Protein AF-A0A7K9BJ44-F1 (afdb_monomer_lite)

Structure (mmCIF, N/CA/C/O backbone):
data_AF-A0A7K9BJ44-F1
#
_entry.id   AF-A0A7K9BJ44-F1
#
loop_
_atom_site.group_PDB
_atom_site.id
_atom_site.type_symbol
_atom_site.label_atom_id
_atom_site.label_alt_id
_atom_site.label_comp_id
_atom_site.label_asym_id
_atom_site.label_entity_id
_atom_site.label_seq_id
_atom_site.pdbx_PDB_ins_code
_atom_site.Cartn_x
_atom_site.Cartn_y
_atom_site.Cartn_z
_atom_site.occupancy
_atom_site.B_iso_or_equiv
_atom_site.auth_seq_id
_atom_site.auth_comp_id
_atom_site.auth_asym_id
_atom_site.auth_atom_id
_atom_site.pdbx_PDB_model_num
ATOM 1 N N . GLN A 1 1 ? 5.356 0.253 22.272 1.00 60.03 1 GLN A N 1
ATOM 2 C CA . GLN A 1 1 ? 6.025 1.081 23.297 1.00 60.03 1 GLN A CA 1
ATOM 3 C C . GLN A 1 1 ? 7.241 0.383 23.908 1.00 60.03 1 GLN A C 1
ATOM 5 O O . GLN A 1 1 ? 8.339 0.784 23.565 1.00 60.03 1 GLN A O 1
ATOM 10 N N . LEU A 1 2 ? 7.116 -0.689 24.713 1.00 73.94 2 LEU A N 1
ATOM 11 C CA . LEU A 1 2 ? 8.305 -1.379 25.270 1.00 73.94 2 LEU A CA 1
ATOM 12 C C . LEU A 1 2 ? 9.232 -1.961 24.180 1.00 73.94 2 LEU A C 1
ATOM 14 O O . LEU A 1 2 ? 10.449 -1.844 24.272 1.00 73.94 2 LEU A O 1
ATOM 18 N N . TYR A 1 3 ? 8.648 -2.548 23.125 1.00 73.88 3 TYR A N 1
ATOM 19 C CA . TYR A 1 3 ? 9.410 -3.017 21.963 1.00 73.88 3 TYR A CA 1
ATOM 20 C C . TYR A 1 3 ? 10.141 -1.873 21.253 1.00 73.88 3 TYR A C 1
ATOM 22 O O . TYR A 1 3 ? 11.314 -2.015 20.946 1.00 73.88 3 TYR A O 1
ATOM 30 N N . ASP A 1 4 ? 9.485 -0.729 21.055 1.00 74.88 4 ASP A N 1
ATOM 31 C CA . ASP A 1 4 ? 10.075 0.419 20.352 1.00 74.88 4 ASP A CA 1
ATOM 32 C C . ASP A 1 4 ? 11.267 1.008 21.123 1.00 74.88 4 ASP A C 1
ATOM 34 O O . ASP A 1 4 ? 12.251 1.415 20.516 1.00 74.88 4 ASP A O 1
ATOM 38 N N . MET A 1 5 ? 11.215 0.982 22.459 1.00 81.94 5 MET A N 1
ATOM 39 C CA . MET A 1 5 ? 12.290 1.472 23.330 1.00 81.94 5 MET A CA 1
ATOM 40 C C . MET A 1 5 ? 13.488 0.510 23.433 1.00 81.94 5 MET A C 1
ATOM 42 O O . MET A 1 5 ? 14.604 0.963 23.663 1.00 81.94 5 MET A O 1
ATOM 46 N N . PHE A 1 6 ? 13.284 -0.804 23.258 1.00 80.25 6 PHE A N 1
ATOM 47 C CA . PHE A 1 6 ? 14.319 -1.835 23.467 1.00 80.25 6 PHE A CA 1
ATOM 48 C C . PHE A 1 6 ? 14.424 -2.841 22.308 1.00 80.25 6 PHE A C 1
ATOM 50 O O . PHE A 1 6 ? 14.782 -4.007 22.506 1.00 80.25 6 PHE A O 1
ATOM 57 N N . SER A 1 7 ? 14.116 -2.404 21.086 1.00 78.81 7 SER A N 1
ATOM 58 C CA . SER A 1 7 ? 14.009 -3.262 19.896 1.00 78.81 7 SER A CA 1
ATOM 59 C C . SER A 1 7 ? 15.296 -4.037 19.596 1.00 78.81 7 SER A C 1
ATOM 61 O O . SER A 1 7 ? 15.225 -5.188 19.174 1.00 78.81 7 SER A O 1
ATOM 63 N N . GLY A 1 8 ? 16.467 -3.462 19.894 1.00 80.12 8 GLY A N 1
ATOM 64 C CA . GLY A 1 8 ? 17.770 -4.112 19.717 1.00 80.12 8 GLY A CA 1
ATOM 65 C C . GLY A 1 8 ? 17.949 -5.398 20.532 1.00 80.12 8 GLY A C 1
ATOM 66 O O . GLY A 1 8 ? 18.577 -6.332 20.049 1.00 80.12 8 GLY A O 1
ATOM 67 N N . VAL A 1 9 ? 17.351 -5.482 21.726 1.00 82.38 9 VAL A N 1
ATOM 68 C CA . VAL A 1 9 ? 17.397 -6.684 22.580 1.00 82.38 9 VAL A CA 1
ATOM 69 C C 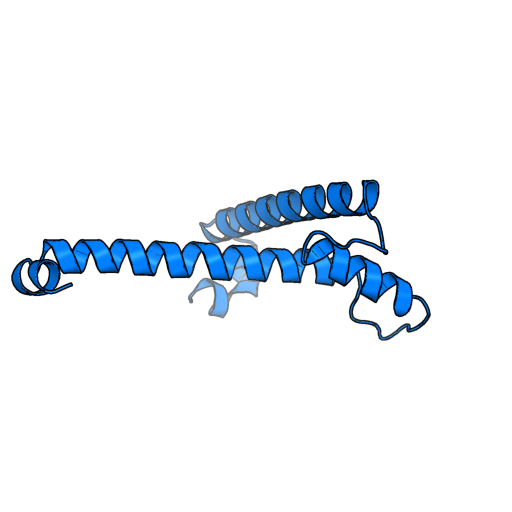. VAL A 1 9 ? 16.165 -7.552 22.340 1.00 82.38 9 VAL A C 1
ATOM 71 O O . VAL A 1 9 ? 16.270 -8.761 22.142 1.00 82.38 9 VAL A O 1
ATOM 74 N N . LEU A 1 10 ? 14.983 -6.931 22.317 1.00 83.12 10 LEU A N 1
ATOM 75 C CA . LEU A 1 10 ? 13.716 -7.653 22.259 1.00 83.12 10 LEU A CA 1
ATOM 76 C C . LEU A 1 10 ? 13.519 -8.402 20.939 1.00 83.12 10 LEU A C 1
ATOM 78 O O . LEU A 1 10 ? 12.909 -9.460 20.976 1.00 83.12 10 LEU A O 1
ATOM 82 N N . ARG A 1 11 ? 14.096 -7.943 19.817 1.00 79.62 11 ARG A N 1
ATOM 83 C CA . ARG A 1 11 ? 14.049 -8.651 18.519 1.00 79.62 11 ARG A CA 1
ATOM 84 C C . ARG A 1 11 ? 14.620 -10.073 18.550 1.00 79.62 11 ARG A C 1
ATOM 86 O O . ARG A 1 11 ? 14.326 -10.862 17.659 1.00 79.62 11 ARG A O 1
ATOM 93 N N . HIS A 1 12 ? 15.485 -10.376 19.518 1.00 82.12 12 HIS A N 1
ATOM 94 C CA . HIS A 1 12 ? 16.129 -11.683 19.660 1.00 82.12 12 HIS A CA 1
ATOM 95 C C . HIS A 1 12 ? 15.416 -12.583 20.674 1.00 82.12 12 HIS A C 1
ATOM 97 O O . HIS A 1 12 ? 15.753 -13.758 20.797 1.00 82.12 12 HIS A O 1
ATOM 103 N N . LEU A 1 13 ? 14.429 -12.049 21.398 1.00 84.69 13 LEU A N 1
ATOM 104 C CA . LEU A 1 13 ? 13.689 -12.772 22.422 1.00 84.69 13 LEU A CA 1
ATOM 105 C C . LEU A 1 13 ? 12.335 -13.249 21.878 1.00 84.69 13 LEU A C 1
ATOM 107 O O . LEU A 1 13 ? 11.732 -12.602 21.021 1.00 84.69 13 LEU A O 1
ATOM 111 N N . PRO A 1 14 ? 11.806 -14.385 22.359 1.00 84.31 14 PRO A N 1
ATOM 112 C CA . PRO A 1 14 ? 10.464 -14.814 21.991 1.00 84.31 14 PRO A CA 1
ATOM 113 C C . PRO A 1 14 ? 9.414 -13.825 22.524 1.00 84.31 14 PRO A C 1
ATOM 115 O O . PRO A 1 14 ? 9.451 -13.414 23.681 1.00 84.31 14 PRO A O 1
ATOM 118 N N . GLY A 1 15 ? 8.438 -13.451 21.692 1.00 85.81 15 GLY A N 1
ATOM 119 C CA . GLY A 1 15 ? 7.346 -12.577 22.120 1.00 85.81 15 GLY A CA 1
ATOM 120 C C . GLY A 1 15 ? 6.329 -12.253 21.028 1.00 85.81 15 GLY A C 1
ATOM 121 O O . GLY A 1 15 ? 6.475 -12.633 19.866 1.00 85.81 15 GLY A O 1
ATOM 122 N N . ARG A 1 16 ? 5.272 -11.514 21.401 1.00 83.31 16 ARG A N 1
ATOM 123 C CA . ARG A 1 16 ? 4.172 -11.132 20.487 1.00 83.31 16 ARG A CA 1
ATOM 124 C C . ARG A 1 16 ? 4.646 -10.312 19.279 1.00 83.31 16 ARG A C 1
ATOM 126 O O . ARG A 1 16 ? 4.024 -10.392 18.225 1.00 83.31 16 ARG A O 1
ATOM 133 N N . HIS A 1 17 ? 5.748 -9.577 19.410 1.00 83.50 17 HIS A N 1
ATOM 134 C CA . HIS A 1 17 ? 6.356 -8.818 18.316 1.00 83.50 17 HIS A CA 1
ATOM 135 C C . HIS A 1 17 ? 6.818 -9.737 17.166 1.00 83.50 17 HIS A C 1
ATOM 137 O O . HIS A 1 17 ? 6.600 -9.395 16.012 1.00 83.50 17 HIS A O 1
ATOM 143 N N . ASN A 1 18 ? 7.307 -10.955 17.438 1.00 85.50 18 ASN A N 1
ATOM 144 C CA . ASN A 1 18 ? 7.659 -11.926 16.385 1.00 85.50 18 ASN A CA 1
ATOM 145 C C . ASN A 1 18 ? 6.438 -12.400 15.588 1.00 85.50 18 ASN A C 1
ATOM 147 O O . ASN A 1 18 ? 6.546 -12.749 14.414 1.00 85.50 18 ASN A O 1
ATOM 151 N N . ARG A 1 19 ? 5.254 -12.422 16.213 1.00 88.38 19 ARG A N 1
ATOM 152 C CA . ARG A 1 19 ? 3.998 -12.666 15.492 1.00 88.38 19 ARG A CA 1
ATOM 153 C C . ARG A 1 19 ? 3.628 -11.466 14.623 1.00 88.38 19 ARG A C 1
ATOM 155 O O . ARG A 1 19 ? 3.246 -11.671 13.481 1.00 88.38 19 ARG A O 1
ATOM 162 N N . LEU A 1 20 ? 3.761 -10.246 15.146 1.00 86.38 20 LEU A N 1
ATOM 163 C CA . LEU A 1 20 ? 3.508 -9.023 14.380 1.00 86.38 20 LEU A CA 1
ATOM 164 C C . LEU A 1 20 ? 4.402 -8.948 13.133 1.00 86.38 20 LEU A C 1
ATOM 166 O O . LEU A 1 20 ? 3.890 -8.704 12.049 1.00 86.38 20 LEU A O 1
ATOM 170 N N . TYR A 1 21 ? 5.699 -9.237 13.267 1.00 85.56 21 TYR A N 1
ATOM 171 C CA . TYR A 1 21 ? 6.615 -9.290 12.126 1.00 85.56 21 TYR A CA 1
ATOM 172 C C . TYR A 1 21 ? 6.168 -10.289 11.063 1.00 85.56 21 TYR A C 1
ATOM 174 O O . TYR A 1 21 ? 6.104 -9.930 9.894 1.00 85.56 21 TYR A O 1
ATOM 182 N N . ARG A 1 22 ? 5.791 -11.512 11.459 1.00 89.94 22 ARG A N 1
ATOM 183 C CA . ARG A 1 22 ? 5.281 -12.514 10.510 1.00 89.94 22 ARG A CA 1
ATOM 184 C C . ARG A 1 22 ? 4.032 -12.039 9.768 1.00 89.94 22 ARG A C 1
ATOM 186 O O . ARG A 1 22 ? 3.978 -12.180 8.557 1.00 89.94 22 ARG A O 1
ATOM 193 N N . LEU A 1 23 ? 3.081 -11.422 10.470 1.00 91.12 23 LEU A N 1
ATOM 194 C CA . LEU A 1 23 ? 1.868 -10.879 9.847 1.00 91.12 23 LEU A CA 1
ATOM 195 C C . LEU A 1 23 ? 2.183 -9.756 8.847 1.00 91.12 23 LEU A C 1
ATOM 197 O O . LEU A 1 23 ? 1.575 -9.690 7.784 1.00 91.12 23 LEU A O 1
ATOM 201 N N . ILE A 1 24 ? 3.145 -8.885 9.166 1.00 90.56 24 ILE 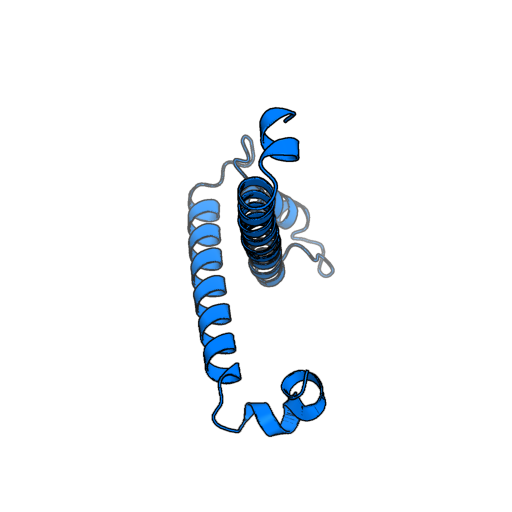A N 1
ATOM 202 C CA . ILE A 1 24 ? 3.587 -7.829 8.245 1.00 90.56 24 ILE A CA 1
ATOM 203 C C . ILE A 1 24 ? 4.243 -8.438 7.001 1.00 90.56 24 ILE A C 1
ATOM 205 O O . ILE A 1 24 ? 3.965 -7.986 5.894 1.00 90.56 24 ILE A O 1
ATOM 209 N N . GLU A 1 25 ? 5.083 -9.463 7.154 1.00 93.50 25 GLU A N 1
ATOM 210 C CA . GLU A 1 25 ? 5.701 -10.146 6.010 1.00 93.50 25 GLU A CA 1
ATOM 211 C C . GLU A 1 25 ? 4.669 -10.887 5.144 1.00 93.50 25 GLU A C 1
ATOM 213 O O . GLU A 1 25 ? 4.736 -10.814 3.918 1.00 93.50 25 GLU A O 1
ATOM 218 N N . GLU A 1 26 ? 3.660 -11.518 5.748 1.00 95.00 26 GLU A N 1
ATOM 219 C CA . GLU A 1 26 ? 2.532 -12.112 5.015 1.00 95.00 26 GLU A CA 1
ATOM 220 C C . GLU A 1 26 ? 1.765 -11.053 4.203 1.00 95.00 26 GLU A C 1
ATOM 222 O O . GLU A 1 26 ? 1.492 -11.255 3.016 1.00 95.00 26 GLU A O 1
ATOM 227 N N . LEU A 1 27 ? 1.479 -9.889 4.798 1.00 93.44 27 LEU A N 1
ATOM 228 C CA . LEU A 1 27 ? 0.825 -8.778 4.100 1.00 93.44 27 LEU A CA 1
ATOM 229 C C . LEU A 1 27 ? 1.691 -8.201 2.971 1.00 93.44 27 LEU A C 1
ATOM 231 O O . LEU A 1 27 ? 1.171 -7.916 1.892 1.00 93.44 27 LEU A O 1
ATOM 235 N N . LYS A 1 28 ? 3.009 -8.065 3.173 1.00 95.75 28 LYS A N 1
ATOM 236 C CA . LYS A 1 28 ? 3.937 -7.685 2.095 1.00 95.75 28 LYS A CA 1
ATOM 237 C C . LYS A 1 28 ? 3.883 -8.687 0.947 1.00 95.75 28 LYS A C 1
ATOM 239 O O . LYS A 1 28 ? 3.824 -8.268 -0.205 1.00 95.75 28 LYS A O 1
ATOM 244 N N . GLY A 1 29 ? 3.870 -9.986 1.251 1.00 96.62 29 GLY A N 1
ATOM 245 C CA . GLY A 1 29 ? 3.748 -11.050 0.255 1.00 96.62 29 GLY A CA 1
ATOM 246 C C . GLY A 1 29 ? 2.452 -10.950 -0.552 1.00 96.62 29 GLY A C 1
ATOM 247 O O . GLY A 1 29 ? 2.480 -11.033 -1.779 1.00 96.62 29 GLY A O 1
ATOM 248 N N . PHE A 1 30 ? 1.329 -10.682 0.117 1.00 96.25 30 PHE A N 1
ATOM 249 C CA . PHE A 1 30 ? 0.045 -10.435 -0.540 1.00 96.25 30 PHE A CA 1
ATOM 250 C C . PHE A 1 30 ? 0.100 -9.231 -1.497 1.00 96.25 30 PHE A C 1
ATOM 252 O O . PHE A 1 30 ? -0.298 -9.340 -2.659 1.00 96.25 30 PHE A O 1
ATOM 259 N N . VAL A 1 31 ? 0.642 -8.096 -1.042 1.00 97.56 31 VAL A N 1
ATOM 260 C CA . VAL A 1 31 ? 0.800 -6.896 -1.880 1.00 97.56 31 VAL A CA 1
ATOM 261 C C . VAL A 1 31 ? 1.741 -7.166 -3.056 1.00 97.56 31 VAL A C 1
ATOM 263 O O . VAL A 1 31 ? 1.428 -6.792 -4.183 1.00 97.56 31 VAL A O 1
ATOM 266 N N . ALA A 1 32 ? 2.859 -7.860 -2.836 1.00 98.06 32 ALA A N 1
ATOM 267 C CA . ALA A 1 32 ? 3.806 -8.213 -3.891 1.00 98.06 32 ALA A CA 1
ATOM 268 C C . ALA A 1 32 ? 3.170 -9.108 -4.969 1.00 98.06 32 ALA A C 1
ATOM 270 O O . ALA A 1 32 ? 3.380 -8.876 -6.160 1.00 98.06 32 ALA A O 1
ATOM 271 N N . ALA A 1 33 ? 2.339 -10.078 -4.575 1.00 98.25 33 ALA A N 1
ATOM 272 C CA . ALA A 1 33 ? 1.588 -10.905 -5.517 1.00 98.25 33 ALA A CA 1
ATOM 273 C C . ALA A 1 33 ? 0.616 -10.066 -6.363 1.00 98.25 33 ALA A C 1
ATOM 275 O O . ALA A 1 33 ? 0.522 -10.260 -7.577 1.00 98.25 33 ALA A O 1
ATOM 276 N N . ARG A 1 34 ? -0.058 -9.081 -5.751 1.00 98.00 34 ARG A N 1
ATOM 277 C CA . ARG A 1 34 ? -0.906 -8.134 -6.486 1.00 98.00 34 ARG A CA 1
ATOM 278 C C . ARG A 1 34 ? -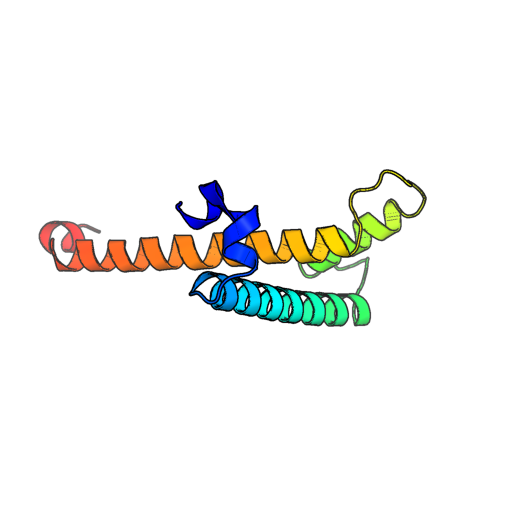0.091 -7.282 -7.460 1.00 98.00 34 ARG A C 1
ATOM 280 O O . ARG A 1 34 ? -0.481 -7.169 -8.616 1.00 98.00 34 ARG A O 1
ATOM 287 N N . VAL A 1 35 ? 1.056 -6.749 -7.035 1.00 98.19 35 VAL A N 1
ATOM 288 C CA . VAL A 1 35 ? 1.966 -5.985 -7.907 1.00 98.19 35 VAL A CA 1
ATOM 289 C C . VAL A 1 35 ? 2.408 -6.813 -9.115 1.00 98.19 35 VAL A C 1
ATOM 291 O O . VAL A 1 35 ? 2.393 -6.310 -10.238 1.00 98.19 35 VAL A O 1
ATOM 294 N N . ALA A 1 36 ? 2.746 -8.090 -8.916 1.00 98.31 36 ALA A N 1
ATOM 295 C CA . ALA A 1 36 ? 3.108 -8.989 -10.008 1.00 98.31 36 ALA A CA 1
ATOM 296 C C . ALA A 1 36 ? 1.949 -9.192 -11.002 1.00 98.31 36 ALA A C 1
ATOM 298 O O . ALA A 1 36 ? 2.161 -9.117 -12.213 1.00 98.31 36 ALA A O 1
ATOM 299 N N . ALA A 1 37 ? 0.722 -9.384 -10.506 1.00 98.44 37 ALA A N 1
ATOM 300 C CA . ALA A 1 37 ? -0.468 -9.505 -11.348 1.00 98.44 37 ALA A CA 1
ATOM 301 C C . ALA A 1 37 ? -0.750 -8.221 -12.148 1.00 98.44 37 ALA A C 1
ATOM 303 O O . ALA A 1 37 ? -1.038 -8.289 -13.346 1.00 98.44 37 ALA A O 1
ATOM 304 N N . ASN A 1 38 ? -0.611 -7.054 -11.509 1.00 98.38 38 ASN A N 1
ATOM 305 C CA . ASN A 1 38 ? -0.738 -5.761 -12.172 1.00 98.38 38 ASN A CA 1
ATOM 306 C C . ASN A 1 38 ? 0.294 -5.618 -13.297 1.00 98.38 38 ASN A C 1
ATOM 308 O O . ASN A 1 38 ? -0.089 -5.343 -14.431 1.00 98.38 38 ASN A O 1
ATOM 312 N N . ARG A 1 39 ? 1.573 -5.909 -13.018 1.00 97.69 39 ARG A N 1
ATOM 313 C CA . ARG A 1 39 ? 2.668 -5.837 -13.999 1.00 97.69 39 ARG A CA 1
ATOM 314 C C . ARG A 1 39 ? 2.461 -6.772 -15.194 1.00 97.69 39 ARG A C 1
ATOM 316 O O . ARG A 1 39 ? 2.752 -6.382 -16.317 1.00 97.69 39 ARG A O 1
ATOM 323 N N . ALA A 1 40 ? 1.938 -7.978 -14.968 1.00 98.31 40 ALA A N 1
ATOM 324 C CA . ALA A 1 40 ? 1.679 -8.955 -16.031 1.00 98.31 40 ALA A CA 1
ATOM 325 C C . ALA A 1 40 ? 0.573 -8.528 -17.013 1.00 98.31 40 ALA A C 1
ATOM 327 O O . ALA A 1 40 ? 0.504 -9.042 -18.124 1.00 98.31 40 ALA A O 1
ATOM 328 N N . SER A 1 41 ? -0.300 -7.611 -16.600 1.00 98.00 41 SER A N 1
ATOM 329 C CA . SER A 1 41 ? -1.471 -7.165 -17.363 1.00 98.00 41 SER A CA 1
ATOM 330 C C . SER A 1 41 ? -1.528 -5.641 -17.498 1.00 98.00 41 SER A C 1
ATOM 332 O O . SER A 1 41 ? -2.608 -5.074 -17.649 1.00 98.00 41 SER A O 1
ATOM 334 N N . LEU A 1 42 ? -0.374 -4.977 -17.376 1.00 98.25 42 LEU A N 1
ATOM 335 C CA . LEU A 1 42 ? -0.266 -3.524 -17.401 1.00 98.25 42 LEU A CA 1
ATOM 336 C C . LEU A 1 42 ? -0.534 -2.996 -18.813 1.00 98.25 42 LEU A C 1
ATOM 338 O O . LEU A 1 42 ? 0.168 -3.361 -19.754 1.00 98.25 42 LEU A O 1
ATOM 342 N N . ASP A 1 43 ? -1.501 -2.089 -18.926 1.00 98.00 43 ASP A N 1
ATOM 343 C CA . ASP A 1 43 ? -1.714 -1.256 -20.108 1.00 98.00 43 ASP A CA 1
ATOM 344 C C . ASP A 1 43 ? -1.395 0.207 -19.753 1.00 98.00 43 ASP A C 1
ATOM 346 O O . ASP A 1 43 ? -2.174 0.850 -19.041 1.00 98.00 43 ASP A O 1
ATOM 350 N N . PRO A 1 44 ? -0.264 0.765 -20.230 1.00 96.81 44 PRO A N 1
ATOM 351 C CA . PRO A 1 44 ? 0.101 2.152 -19.959 1.00 96.81 44 PRO A CA 1
ATOM 352 C C . PRO A 1 44 ? -0.911 3.192 -20.459 1.00 96.81 44 PRO A C 1
ATOM 354 O O . PRO A 1 44 ? -0.907 4.318 -19.961 1.00 96.81 44 PRO A O 1
ATOM 357 N N . ALA A 1 45 ? -1.763 2.847 -21.431 1.00 97.75 45 ALA A N 1
ATOM 358 C CA . ALA A 1 45 ? -2.796 3.745 -21.946 1.00 97.75 45 ALA A CA 1
ATOM 359 C C . ALA A 1 45 ? -4.053 3.784 -21.058 1.00 97.75 45 ALA A C 1
ATOM 361 O O . ALA A 1 45 ? -4.830 4.736 -21.143 1.00 97.75 45 ALA A O 1
ATOM 362 N N . ALA A 1 46 ? -4.246 2.779 -20.197 1.00 97.75 46 ALA A N 1
ATOM 363 C CA . ALA A 1 46 ? -5.433 2.617 -19.362 1.00 97.75 46 ALA A CA 1
ATOM 364 C C . ALA A 1 46 ? -5.073 2.101 -17.949 1.00 97.75 46 ALA A C 1
ATOM 366 O O . ALA A 1 46 ? -5.387 0.957 -17.606 1.00 97.75 46 ALA A O 1
ATOM 367 N N . PRO A 1 47 ? -4.427 2.926 -17.098 1.00 97.88 47 PRO A N 1
ATOM 368 C CA . PRO A 1 47 ? -4.059 2.523 -15.742 1.00 97.88 47 PRO A CA 1
ATOM 369 C C . PRO A 1 47 ? -5.297 2.225 -14.888 1.00 97.88 47 PRO A C 1
ATOM 371 O O . PRO A 1 47 ? -6.224 3.034 -14.815 1.00 97.88 47 PRO A O 1
ATOM 374 N N . ARG A 1 48 ? -5.309 1.070 -14.215 1.00 98.31 48 ARG A N 1
ATOM 375 C CA . ARG A 1 48 ? -6.489 0.583 -13.476 1.00 98.31 48 ARG A CA 1
ATOM 376 C C . ARG A 1 48 ? -6.540 1.064 -12.034 1.00 98.31 48 ARG A C 1
ATOM 378 O O . ARG A 1 48 ? -7.619 1.266 -11.485 1.00 98.31 48 ARG A O 1
ATOM 385 N N . ASP A 1 49 ? -5.382 1.174 -11.397 1.00 97.94 49 ASP A N 1
ATOM 386 C CA . ASP A 1 49 ? -5.264 1.474 -9.975 1.00 97.94 49 ASP A CA 1
ATOM 387 C C . ASP A 1 49 ? -3.915 2.141 -9.647 1.00 97.94 49 ASP A C 1
ATOM 389 O O . ASP A 1 49 ? -3.090 2.416 -10.522 1.00 97.94 49 ASP A O 1
ATOM 393 N N . PHE A 1 50 ? -3.698 2.425 -8.359 1.00 98.00 50 PHE A N 1
ATOM 394 C CA . PHE A 1 50 ? -2.467 3.036 -7.855 1.00 98.00 50 PHE A CA 1
ATOM 395 C C . PHE A 1 50 ? -1.197 2.286 -8.289 1.00 98.00 50 PHE A C 1
ATOM 397 O O . PHE A 1 50 ? -0.186 2.925 -8.579 1.00 98.00 50 PHE A O 1
ATOM 404 N N . ILE A 1 51 ? -1.238 0.950 -8.342 1.00 98.44 51 ILE A N 1
ATOM 405 C CA . ILE A 1 51 ? -0.066 0.135 -8.670 1.00 98.44 51 ILE A CA 1
ATOM 406 C C . ILE A 1 51 ? 0.328 0.361 -10.127 1.00 98.44 51 ILE A C 1
ATOM 408 O O . ILE A 1 51 ? 1.506 0.575 -10.404 1.00 98.44 51 ILE A O 1
ATOM 412 N N . ASP A 1 52 ? -0.641 0.376 -11.045 1.00 98.50 52 ASP A N 1
ATOM 413 C CA . ASP A 1 52 ? -0.375 0.659 -12.459 1.00 98.50 52 ASP A CA 1
ATOM 414 C C . ASP A 1 52 ? 0.219 2.059 -12.645 1.00 98.50 52 ASP A C 1
ATOM 416 O O . ASP A 1 52 ? 1.231 2.213 -13.326 1.00 98.50 52 ASP A O 1
ATOM 420 N N . CYS A 1 53 ? -0.355 3.072 -11.987 1.00 98.44 53 CYS A N 1
ATOM 421 C CA . CYS A 1 53 ? 0.166 4.439 -12.034 1.00 98.44 53 CYS A CA 1
ATOM 422 C C . CYS A 1 53 ? 1.621 4.519 -11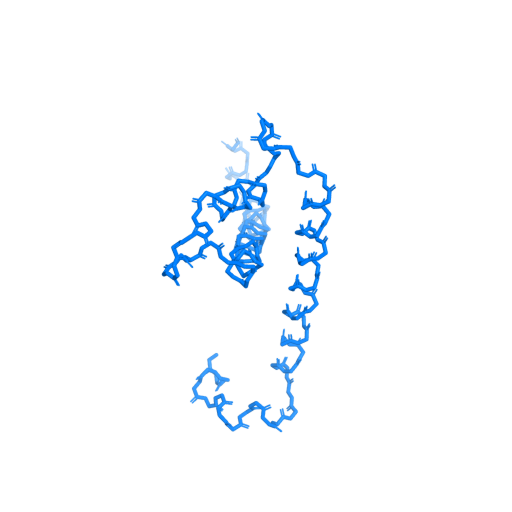.548 1.00 98.44 53 CYS A C 1
ATOM 424 O O . CYS A 1 53 ? 2.444 5.188 -12.173 1.00 98.44 53 CYS A O 1
ATOM 426 N N . PHE A 1 54 ? 1.950 3.824 -10.456 1.00 98.44 54 PHE A N 1
ATOM 427 C CA . PHE A 1 54 ? 3.305 3.799 -9.910 1.00 98.44 54 PHE A CA 1
ATOM 428 C C . PHE A 1 54 ? 4.283 3.083 -10.847 1.00 98.44 54 PHE A C 1
ATOM 430 O O . PHE A 1 54 ? 5.393 3.567 -11.054 1.00 98.44 54 PHE A O 1
ATOM 437 N N . LEU A 1 55 ? 3.877 1.954 -11.439 1.00 98.31 55 LEU A N 1
ATOM 438 C CA . LEU A 1 55 ? 4.689 1.214 -12.409 1.00 98.31 55 LEU A CA 1
ATOM 439 C C . LEU A 1 55 ? 4.988 2.063 -13.651 1.00 98.31 55 LEU A C 1
ATOM 441 O O . LEU A 1 55 ? 6.146 2.178 -14.041 1.00 98.31 55 LEU A O 1
ATOM 445 N N . ILE A 1 56 ? 3.970 2.719 -14.215 1.00 98.31 56 ILE A N 1
ATOM 446 C CA . ILE A 1 56 ? 4.118 3.608 -15.378 1.00 98.31 56 ILE A CA 1
ATOM 447 C C . ILE A 1 56 ? 5.052 4.777 -15.054 1.00 98.31 56 ILE A C 1
ATOM 449 O O . ILE A 1 56 ? 5.866 5.172 -15.887 1.00 98.31 56 ILE A O 1
ATOM 453 N N . GLN A 1 57 ? 4.943 5.351 -13.853 1.00 98.00 57 GLN A N 1
ATOM 454 C CA . GLN A 1 57 ? 5.839 6.424 -13.432 1.00 98.00 57 GLN A CA 1
ATOM 455 C C . GLN A 1 57 ? 7.279 5.924 -13.243 1.00 98.00 57 GLN A C 1
ATOM 457 O O . GLN A 1 57 ? 8.209 6.603 -13.669 1.00 98.00 57 GLN A O 1
ATOM 462 N N . GLY A 1 58 ? 7.467 4.720 -12.698 1.00 96.94 58 GLY A N 1
ATOM 463 C CA . GLY A 1 58 ? 8.781 4.081 -12.601 1.00 96.94 58 GLY A CA 1
ATOM 464 C C . GLY A 1 58 ? 9.438 3.854 -13.960 1.00 96.94 58 GLY A C 1
ATOM 465 O O . GLY A 1 58 ? 10.623 4.136 -14.119 1.00 96.94 58 GLY A O 1
ATOM 466 N N . ASP A 1 59 ? 8.668 3.441 -14.968 1.00 96.12 59 ASP A N 1
ATOM 467 C CA . ASP A 1 59 ? 9.187 3.281 -16.330 1.00 96.12 59 ASP A CA 1
ATOM 468 C C . ASP A 1 59 ? 9.591 4.634 -16.951 1.00 96.12 59 ASP A C 1
ATOM 470 O O . ASP A 1 59 ? 10.609 4.719 -17.638 1.00 96.12 59 ASP A O 1
ATOM 474 N N . LYS A 1 60 ? 8.857 5.723 -16.668 1.00 96.88 60 LYS A N 1
ATOM 475 C CA . LYS A 1 60 ? 9.234 7.084 -17.108 1.00 96.88 60 LYS A CA 1
ATOM 476 C C . LYS A 1 60 ? 10.519 7.584 -16.451 1.00 96.88 60 LYS A C 1
ATOM 478 O O . LYS A 1 60 ? 11.268 8.340 -17.066 1.00 96.88 60 LYS A O 1
ATOM 483 N N . GLU A 1 61 ? 10.767 7.181 -15.212 1.00 97.00 61 GLU A N 1
ATOM 484 C CA . GLU A 1 61 ? 11.939 7.585 -14.436 1.00 97.00 61 GLU A CA 1
ATOM 485 C C . GLU A 1 61 ? 13.083 6.564 -14.484 1.00 97.00 61 GLU A C 1
ATOM 487 O O . GLU A 1 61 ? 14.054 6.703 -13.745 1.00 97.00 61 GLU A O 1
ATOM 492 N N . SER A 1 62 ? 13.033 5.569 -15.378 1.00 93.38 62 SER A N 1
ATOM 493 C CA . SER A 1 62 ? 13.972 4.438 -15.375 1.00 93.38 62 SER A CA 1
ATOM 494 C C . SER A 1 62 ? 15.448 4.833 -15.534 1.00 93.38 62 SER A C 1
ATOM 496 O O . SER A 1 62 ? 16.334 4.056 -15.189 1.00 93.38 62 SER A O 1
ATOM 498 N N . GLN A 1 63 ? 15.720 6.017 -16.092 1.00 95.44 63 GLN A N 1
ATOM 499 C CA . GLN A 1 63 ? 17.070 6.559 -16.290 1.00 95.44 63 GLN A CA 1
ATOM 500 C C . GLN A 1 63 ? 17.543 7.446 -15.129 1.00 95.44 63 GLN A C 1
ATOM 502 O O . GLN A 1 63 ? 18.682 7.909 -15.138 1.00 95.44 63 GLN A O 1
ATOM 507 N N . ASN A 1 64 ? 16.687 7.711 -14.140 1.00 96.25 64 ASN A N 1
ATOM 508 C CA . ASN A 1 64 ? 17.029 8.499 -12.967 1.00 96.25 64 ASN A CA 1
ATOM 509 C C . ASN A 1 64 ? 17.501 7.575 -11.826 1.00 96.25 64 ASN A C 1
ATOM 511 O O . ASN A 1 64 ? 16.671 6.931 -11.181 1.00 96.25 64 ASN A O 1
ATOM 515 N N . PRO A 1 65 ? 18.807 7.537 -11.504 1.00 92.38 65 PRO A N 1
ATOM 516 C CA . PRO A 1 65 ? 19.323 6.694 -10.425 1.00 92.38 65 PRO A CA 1
ATOM 517 C C . PRO A 1 65 ? 18.847 7.130 -9.030 1.00 92.38 65 PRO A C 1
ATOM 519 O O . PRO A 1 65 ? 18.968 6.357 -8.085 1.00 92.38 65 PRO A O 1
ATOM 522 N N . ALA A 1 66 ? 18.313 8.348 -8.893 1.00 96.31 66 ALA A N 1
ATOM 523 C CA . ALA A 1 66 ? 17.733 8.871 -7.659 1.00 96.31 66 ALA A CA 1
ATOM 524 C C . ALA A 1 66 ? 16.200 8.721 -7.606 1.00 96.31 66 ALA A C 1
ATOM 526 O O . ALA A 1 66 ? 15.554 9.362 -6.780 1.00 96.31 66 ALA A O 1
ATOM 527 N N . SER A 1 67 ? 15.595 7.938 -8.507 1.00 96.56 67 SER A N 1
ATOM 528 C CA . SER A 1 67 ? 14.145 7.745 -8.506 1.00 96.56 67 SER A CA 1
ATOM 529 C C . SER A 1 67 ? 13.685 6.921 -7.303 1.00 96.56 67 SER A C 1
ATOM 531 O O . SER A 1 67 ? 14.192 5.832 -7.018 1.00 96.56 67 SER A O 1
ATOM 533 N N . GLU A 1 68 ? 12.640 7.408 -6.642 1.00 96.81 68 GLU A N 1
ATOM 534 C CA . GLU A 1 68 ? 11.946 6.680 -5.580 1.00 96.81 68 GLU A CA 1
ATOM 535 C C . GLU A 1 68 ? 10.899 5.696 -6.133 1.00 96.81 68 GLU A C 1
ATOM 537 O O . GLU A 1 68 ? 10.331 4.909 -5.370 1.00 96.81 68 GLU A O 1
ATOM 542 N N . PHE A 1 69 ? 10.662 5.678 -7.453 1.00 97.06 69 PHE A N 1
ATOM 543 C CA . PHE A 1 69 ? 9.727 4.765 -8.115 1.00 97.06 69 PHE A CA 1
ATOM 544 C C . PHE A 1 69 ? 10.347 3.384 -8.372 1.00 97.06 69 PHE A C 1
ATOM 546 O O . PHE A 1 69 ? 10.409 2.882 -9.493 1.00 97.06 69 PHE A O 1
ATOM 553 N N . ASN A 1 70 ? 10.799 2.743 -7.295 1.00 95.56 70 ASN A N 1
ATOM 554 C CA . ASN A 1 70 ? 11.362 1.396 -7.307 1.00 95.56 70 ASN A CA 1
ATOM 555 C C . ASN A 1 70 ? 10.388 0.350 -6.725 1.00 95.56 70 ASN A C 1
ATOM 557 O O . ASN A 1 70 ? 9.389 0.669 -6.078 1.00 95.56 70 ASN A O 1
ATOM 561 N N . SER A 1 71 ? 10.692 -0.934 -6.945 1.00 94.44 71 SER A N 1
ATOM 562 C CA . SER A 1 71 ? 9.817 -2.051 -6.541 1.00 94.44 71 SER A CA 1
ATOM 563 C C . SER A 1 71 ? 9.606 -2.144 -5.026 1.00 94.44 71 SER A C 1
ATOM 565 O O . SER A 1 71 ? 8.509 -2.475 -4.577 1.00 94.44 71 SER A O 1
ATOM 567 N N . THR A 1 72 ? 10.633 -1.832 -4.231 1.00 95.62 72 THR A N 1
ATOM 568 C CA . THR A 1 72 ? 10.544 -1.856 -2.764 1.00 95.62 72 THR A CA 1
ATOM 569 C C . THR A 1 72 ? 9.565 -0.798 -2.272 1.00 95.62 72 THR A C 1
ATOM 571 O O . THR A 1 72 ? 8.645 -1.108 -1.514 1.00 95.62 72 THR A O 1
ATOM 574 N N . ASN A 1 73 ? 9.717 0.437 -2.752 1.00 97.56 73 ASN A N 1
ATOM 575 C CA . ASN A 1 73 ? 8.839 1.539 -2.382 1.00 97.56 73 ASN A CA 1
ATOM 576 C C . ASN A 1 73 ? 7.403 1.314 -2.856 1.00 97.56 73 ASN A C 1
ATOM 578 O O . ASN A 1 73 ? 6.480 1.632 -2.109 1.00 97.56 73 ASN A O 1
ATOM 582 N N . LEU A 1 74 ? 7.196 0.709 -4.031 1.00 98.00 74 LEU A N 1
ATOM 583 C CA . LEU A 1 74 ? 5.862 0.333 -4.506 1.00 98.00 74 LEU A CA 1
ATOM 584 C C . LEU A 1 74 ? 5.148 -0.585 -3.504 1.00 98.00 74 LEU A C 1
ATOM 586 O O . LEU A 1 74 ? 4.050 -0.268 -3.045 1.00 98.00 74 LEU A O 1
ATOM 590 N N . VAL A 1 75 ? 5.786 -1.694 -3.116 1.00 97.56 75 VAL A N 1
ATOM 591 C CA . VAL A 1 75 ? 5.193 -2.657 -2.174 1.00 97.56 75 VAL A CA 1
ATOM 592 C C . VAL A 1 75 ? 4.942 -2.013 -0.810 1.00 97.56 75 VAL A C 1
ATOM 594 O O . VAL A 1 75 ? 3.858 -2.172 -0.250 1.00 97.56 75 VAL A O 1
ATOM 597 N N . LEU A 1 76 ? 5.906 -1.255 -0.279 1.00 96.69 76 LEU A N 1
ATOM 598 C CA . LEU A 1 76 ? 5.762 -0.606 1.028 1.00 96.69 76 LEU A CA 1
ATOM 599 C C . LEU A 1 76 ? 4.685 0.485 1.026 1.00 96.69 76 LEU A C 1
ATOM 601 O O . LEU A 1 76 ? 3.913 0.581 1.978 1.00 96.69 76 LEU A O 1
ATOM 605 N N . THR A 1 77 ? 4.584 1.273 -0.043 1.00 97.75 77 THR A N 1
ATOM 606 C CA . THR A 1 77 ? 3.571 2.331 -0.156 1.00 97.75 77 THR A CA 1
ATOM 607 C C . THR A 1 77 ? 2.177 1.737 -0.287 1.00 97.75 77 THR A C 1
ATOM 609 O O . THR A 1 77 ? 1.265 2.149 0.429 1.00 97.75 77 THR A O 1
ATOM 612 N N . ALA A 1 78 ? 2.008 0.722 -1.137 1.00 97.38 78 ALA A N 1
ATOM 613 C CA . ALA A 1 78 ? 0.735 0.026 -1.278 1.00 97.38 78 ALA A CA 1
ATOM 614 C C . ALA A 1 78 ? 0.309 -0.652 0.038 1.00 97.38 78 ALA A C 1
ATOM 616 O O . ALA A 1 78 ? -0.856 -0.555 0.429 1.00 97.38 78 ALA A O 1
ATOM 617 N N . LEU A 1 79 ? 1.252 -1.260 0.768 1.00 96.19 79 LEU A N 1
ATOM 618 C CA . LEU A 1 79 ? 0.993 -1.818 2.096 1.00 96.19 79 LEU A CA 1
ATOM 619 C C . LEU A 1 79 ? 0.556 -0.743 3.099 1.00 96.19 79 LEU A C 1
ATOM 621 O O . LEU A 1 79 ? -0.416 -0.949 3.824 1.00 96.19 79 LEU A O 1
ATOM 625 N N . ASN A 1 80 ? 1.245 0.401 3.133 1.00 95.56 80 ASN A N 1
ATOM 626 C CA . ASN A 1 80 ? 0.902 1.508 4.025 1.00 95.56 80 ASN A CA 1
ATOM 627 C C . ASN A 1 80 ? -0.516 2.023 3.760 1.00 95.56 80 ASN A C 1
ATOM 629 O O . ASN A 1 80 ? -1.284 2.189 4.706 1.00 95.56 80 ASN A O 1
ATOM 633 N N . LEU A 1 81 ? -0.880 2.229 2.490 1.00 95.81 81 LEU A N 1
ATOM 634 C CA . LEU A 1 81 ? -2.226 2.658 2.104 1.00 95.81 81 LEU A CA 1
ATOM 635 C C . LEU A 1 81 ? -3.287 1.638 2.536 1.00 95.81 81 LEU A C 1
ATOM 637 O O . LEU A 1 81 ? -4.295 2.014 3.136 1.00 95.81 81 LEU A O 1
ATOM 641 N N . PHE A 1 82 ? -3.040 0.349 2.288 1.00 92.75 82 PHE A N 1
ATOM 642 C CA . PHE A 1 82 ? -3.957 -0.726 2.665 1.00 92.75 82 PHE A CA 1
ATOM 643 C C . PHE A 1 82 ? -4.170 -0.802 4.184 1.00 92.75 82 PHE A C 1
ATOM 645 O O . PHE A 1 82 ? -5.309 -0.849 4.656 1.00 92.75 82 PHE A O 1
ATOM 652 N N . PHE A 1 83 ? -3.082 -0.770 4.957 1.00 90.44 83 PHE A N 1
ATOM 653 C CA . PHE A 1 83 ? -3.131 -0.849 6.414 1.00 90.44 83 PHE A CA 1
ATOM 654 C C . PHE A 1 83 ? -3.809 0.379 7.032 1.00 90.44 83 PHE A C 1
ATOM 656 O O . PHE A 1 83 ? -4.722 0.240 7.848 1.00 90.44 83 PHE A O 1
ATOM 663 N N . ALA A 1 84 ? -3.403 1.581 6.608 1.00 93.25 84 ALA A N 1
ATOM 664 C CA . ALA A 1 84 ? -3.942 2.831 7.130 1.00 93.25 84 ALA A CA 1
ATOM 665 C C . ALA A 1 84 ? -5.444 2.968 6.849 1.00 93.25 84 ALA A C 1
ATOM 667 O O . ALA A 1 84 ? -6.196 3.341 7.749 1.00 93.25 84 ALA A O 1
ATOM 668 N N . GLY A 1 85 ? -5.889 2.638 5.632 1.00 93.50 85 GLY A N 1
ATOM 669 C CA . GLY A 1 85 ? -7.292 2.764 5.237 1.00 93.50 85 GLY A CA 1
ATOM 670 C C . GLY A 1 85 ? -8.217 1.736 5.890 1.00 93.50 85 GLY A C 1
ATOM 671 O O . GLY A 1 85 ? -9.358 2.056 6.209 1.00 93.50 85 GLY A O 1
ATOM 672 N N . THR A 1 86 ? -7.736 0.514 6.128 1.00 94.00 86 THR A N 1
ATOM 673 C CA . THR A 1 86 ? -8.594 -0.578 6.613 1.00 94.00 86 THR A CA 1
ATOM 674 C C . THR A 1 86 ? -8.847 -0.484 8.115 1.00 94.00 86 THR A C 1
ATOM 676 O O . THR A 1 86 ? -9.998 -0.433 8.554 1.00 94.00 86 THR A O 1
ATOM 679 N N . GLU A 1 87 ? -7.785 -0.431 8.923 1.00 92.75 87 GLU A N 1
ATOM 680 C CA . GLU A 1 87 ? -7.912 -0.535 10.382 1.00 92.75 87 GLU A CA 1
ATOM 681 C C . GLU A 1 87 ? -8.574 0.701 10.999 1.00 92.75 87 GLU A C 1
ATOM 683 O O . GLU A 1 87 ? -9.429 0.581 11.883 1.00 92.75 87 GLU A O 1
ATOM 688 N N . THR A 1 88 ? -8.217 1.897 10.519 1.00 95.94 88 THR A N 1
ATOM 689 C CA . THR A 1 88 ? -8.712 3.159 11.091 1.00 95.94 88 THR A CA 1
ATOM 690 C C . THR A 1 88 ? -10.192 3.382 10.795 1.00 95.94 88 THR A C 1
ATOM 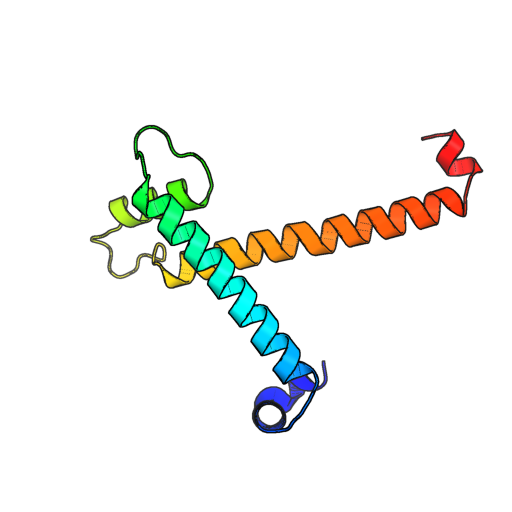692 O O . THR A 1 88 ? -10.952 3.718 11.708 1.00 95.94 88 THR A O 1
ATOM 695 N N . VAL A 1 89 ? -10.628 3.137 9.555 1.00 97.69 89 VAL A N 1
ATOM 696 C CA . VAL A 1 89 ? -12.032 3.285 9.152 1.00 97.69 89 VAL A CA 1
ATOM 697 C C . VAL A 1 89 ? -12.887 2.206 9.810 1.00 97.69 89 VAL A C 1
ATOM 699 O O . VAL A 1 89 ? -13.915 2.532 10.400 1.00 97.69 89 VAL A O 1
ATOM 702 N N . SER A 1 90 ? -12.438 0.944 9.803 1.00 98.06 90 SER A N 1
ATOM 703 C CA . SER A 1 90 ? -13.144 -0.161 10.470 1.00 98.06 90 SER A CA 1
ATOM 704 C C . SER A 1 90 ? -13.336 0.108 11.964 1.00 98.06 90 SER A C 1
ATOM 706 O O . SER A 1 90 ? -14.450 0.007 12.483 1.00 98.06 90 SER A O 1
ATOM 708 N N . SER A 1 91 ? -12.274 0.537 12.654 1.00 97.81 91 SER A N 1
ATOM 709 C CA . SER A 1 91 ? -12.341 0.879 14.077 1.00 97.81 91 SER A CA 1
ATOM 710 C C . SER A 1 91 ? -13.281 2.054 14.331 1.00 97.81 91 SER A C 1
ATOM 712 O O . SER A 1 91 ? -14.138 1.968 15.211 1.00 97.81 91 SER A O 1
ATOM 714 N N . THR A 1 92 ? -13.168 3.124 13.540 1.00 98.19 92 THR A N 1
ATOM 715 C CA . THR A 1 92 ? -14.034 4.306 13.658 1.00 98.19 92 THR A CA 1
ATOM 716 C C . THR A 1 92 ? -15.500 3.935 13.486 1.00 98.19 92 THR A C 1
ATOM 718 O O . THR A 1 92 ? -16.312 4.296 14.331 1.00 98.19 92 THR A O 1
ATOM 721 N N . LEU A 1 93 ? -15.844 3.169 12.449 1.00 98.25 93 LEU A N 1
ATOM 722 C CA . LEU A 1 93 ? -17.219 2.727 12.216 1.00 98.25 93 LEU A CA 1
ATOM 723 C C . LEU A 1 93 ? -17.713 1.820 13.342 1.00 98.25 93 LEU A C 1
ATOM 725 O O . LEU A 1 93 ? -18.813 2.016 13.853 1.00 98.25 93 LEU A O 1
ATOM 729 N N . ARG A 1 94 ? -16.890 0.867 13.789 1.00 98.25 94 ARG A N 1
ATOM 730 C CA . ARG A 1 94 ? -17.244 -0.045 14.882 1.00 98.25 94 ARG A CA 1
ATOM 731 C C . ARG A 1 94 ? -17.569 0.706 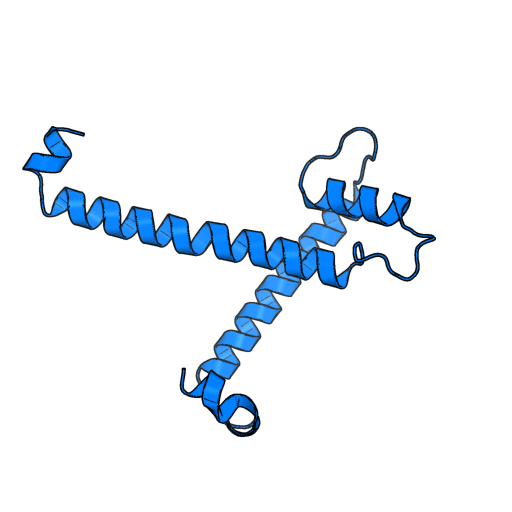16.170 1.00 98.25 94 ARG A C 1
ATOM 733 O O . ARG A 1 94 ? -18.570 0.401 16.818 1.00 98.25 94 ARG A O 1
ATOM 740 N N . PHE A 1 95 ? -16.743 1.681 16.544 1.00 97.88 95 PHE A N 1
ATOM 741 C CA . PHE A 1 95 ? -17.023 2.526 17.700 1.00 97.88 95 PHE A CA 1
ATOM 742 C C . PHE A 1 95 ? -18.203 3.459 17.442 1.00 97.88 95 PHE A C 1
ATOM 744 O O . PHE A 1 95 ? -19.053 3.588 18.315 1.00 97.88 95 PHE A O 1
ATOM 751 N N . GLY A 1 96 ? -18.298 4.051 16.251 1.00 97.31 96 GLY A N 1
ATOM 752 C CA . GLY A 1 96 ? -19.407 4.911 15.848 1.00 97.31 96 GLY A CA 1
ATOM 753 C C . GLY A 1 96 ? -20.759 4.227 16.043 1.00 97.31 96 GLY A C 1
ATOM 754 O O . GLY A 1 96 ? -21.608 4.752 16.758 1.00 97.31 96 GLY A O 1
ATOM 755 N N . PHE A 1 97 ? -20.924 3.009 15.524 1.00 97.19 97 PHE A N 1
ATOM 756 C CA . PHE A 1 97 ? -22.147 2.227 15.720 1.00 97.19 97 PHE A CA 1
ATOM 757 C C . PHE A 1 97 ? -22.389 1.856 17.186 1.00 97.19 97 PHE A C 1
ATOM 759 O O . PHE A 1 97 ? -23.517 1.951 17.664 1.00 97.19 97 PHE A O 1
ATOM 766 N N . LEU A 1 98 ? -21.344 1.482 17.932 1.00 97.69 98 LEU A N 1
ATOM 767 C CA . LEU A 1 98 ? -21.471 1.215 19.368 1.00 97.69 98 LEU A CA 1
ATOM 768 C C . LEU A 1 98 ? -21.976 2.445 20.139 1.00 97.69 98 LEU A C 1
ATOM 770 O O . LEU A 1 98 ? -22.800 2.310 21.045 1.00 97.69 98 LEU A O 1
ATOM 774 N N . PHE A 1 99 ? -21.501 3.638 19.782 1.00 97.06 99 PHE A N 1
ATOM 775 C CA . PHE A 1 99 ? -21.961 4.885 20.383 1.00 97.06 99 PHE A CA 1
ATOM 776 C C . PHE A 1 99 ? -23.410 5.203 20.014 1.00 97.06 99 PHE A C 1
ATOM 778 O O . PHE A 1 99 ? -24.166 5.584 20.906 1.00 97.06 99 PHE A O 1
ATOM 785 N N . LEU A 1 100 ? -23.816 5.001 18.757 1.00 97.31 100 LEU A N 1
ATOM 786 C CA . LEU A 1 100 ? -25.204 5.206 18.329 1.00 97.31 100 LEU A CA 1
ATOM 787 C C . LEU A 1 100 ? -26.171 4.302 19.109 1.00 97.31 100 LEU A C 1
ATOM 789 O O . LEU A 1 100 ? -27.090 4.817 19.741 1.00 97.31 100 LEU A O 1
ATOM 793 N N . MET A 1 101 ? -25.874 3.000 19.220 1.00 96.25 101 MET A N 1
ATOM 794 C CA . MET A 1 101 ? -26.692 2.054 20.001 1.00 96.25 101 MET A CA 1
ATOM 795 C C . MET A 1 101 ? -26.796 2.425 21.490 1.00 96.25 101 MET A C 1
ATOM 797 O O . MET A 1 101 ? -27.803 2.151 22.141 1.00 96.25 101 MET A O 1
ATOM 801 N N . LYS A 1 102 ? -25.752 3.041 22.060 1.00 96.94 102 LYS A N 1
ATOM 802 C CA . LYS A 1 102 ? -25.749 3.503 23.458 1.00 96.94 102 LYS A CA 1
ATOM 803 C C . LYS A 1 102 ? -26.536 4.805 23.654 1.00 96.94 102 LYS A C 1
ATOM 805 O O . LYS A 1 102 ? -26.948 5.105 24.776 1.00 96.94 102 LYS A O 1
ATOM 810 N N . HIS A 1 103 ? -26.745 5.576 22.589 1.00 96.00 103 HIS A N 1
ATOM 811 C CA . HIS A 1 103 ? -27.410 6.875 22.620 1.00 96.00 103 HIS A CA 1
ATOM 812 C C . HIS A 1 103 ? -28.530 6.961 21.561 1.00 96.00 103 HIS A C 1
ATOM 814 O O . HIS A 1 103 ? -28.413 7.751 20.619 1.00 96.00 103 HIS A O 1
ATOM 820 N N . PRO A 1 104 ? -29.651 6.225 21.725 1.00 92.88 104 PRO A N 1
ATOM 821 C CA . PRO A 1 104 ? -30.729 6.153 20.728 1.00 92.88 104 PRO A CA 1
ATOM 822 C C . PRO A 1 104 ? -31.347 7.511 20.362 1.00 92.88 104 PRO A C 1
ATOM 824 O O . PRO A 1 104 ? -31.838 7.713 19.258 1.00 92.88 104 PRO A O 1
ATOM 827 N N . GLN A 1 105 ? -31.298 8.483 21.276 1.00 94.88 105 GLN A N 1
ATOM 828 C CA . GLN A 1 105 ? -31.735 9.861 21.036 1.00 94.88 105 GLN A CA 1
ATOM 829 C C . GLN A 1 105 ? -30.881 10.614 20.003 1.00 94.88 105 GLN A C 1
ATOM 831 O O . GLN A 1 105 ? -31.342 11.611 19.450 1.00 94.88 105 GLN A O 1
ATOM 836 N N . VAL A 1 106 ? -29.631 10.189 19.798 1.00 91.50 106 VAL A N 1
ATOM 837 C CA . VAL A 1 106 ? -28.730 10.712 18.763 1.00 91.50 106 VAL A CA 1
ATOM 838 C C . VAL A 1 106 ? -28.941 9.938 17.465 1.00 91.50 106 VAL A C 1
ATOM 840 O O . VAL A 1 106 ? -29.052 10.562 16.418 1.00 91.50 106 VAL A O 1
ATOM 843 N N . GLU A 1 107 ? -29.067 8.610 17.540 1.00 86.31 107 GLU A N 1
ATOM 844 C CA . GLU A 1 107 ? -29.354 7.748 16.385 1.00 86.31 107 GLU A CA 1
ATOM 845 C C . GLU A 1 107 ? -30.667 8.123 15.690 1.00 86.31 107 GLU A C 1
ATOM 847 O O . GLU A 1 107 ? -30.676 8.319 14.485 1.00 86.31 107 GLU A O 1
ATOM 852 N N . GLY A 1 108 ? -31.755 8.337 16.437 1.00 78.75 108 GLY A N 1
ATOM 853 C CA . GLY A 1 108 ? -33.047 8.741 15.866 1.00 78.75 108 GLY A CA 1
ATOM 854 C C . GLY A 1 108 ? -33.077 10.149 15.250 1.00 78.75 108 GLY A C 1
ATOM 855 O O . GLY A 1 108 ? -34.129 10.583 14.787 1.00 78.75 108 GLY A O 1
ATOM 856 N N . ARG A 1 109 ? -31.959 10.886 15.291 1.00 73.00 109 ARG A N 1
ATOM 857 C CA . ARG A 1 109 ? -31.782 12.205 14.662 1.00 73.00 109 ARG A CA 1
ATOM 858 C C . ARG A 1 109 ? -30.784 12.188 13.497 1.00 73.00 109 ARG A C 1
ATOM 860 O O . ARG A 1 109 ? -30.639 13.229 12.857 1.00 73.00 109 ARG A O 1
ATOM 867 N N . ALA A 1 110 ? -30.068 11.081 13.296 1.00 60.53 110 ALA A N 1
ATOM 868 C CA . ALA A 1 110 ? -29.135 10.874 12.189 1.00 60.53 110 ALA A CA 1
ATOM 869 C C . ALA A 1 110 ? -29.884 10.380 10.945 1.00 60.53 110 ALA A C 1
ATOM 871 O O . ALA A 1 110 ? -29.449 10.757 9.835 1.00 60.53 110 ALA A O 1
#

Foldseek 3Di:
DVCVVPVVPCVVPDDPVVVVVVVLVVLLVVLLVVLVVCVVVADLVDQDDPSNVLVNVCVVCVVPPPDPSDPVNSSVVVSCCVVVVPPVVVVCVVVVVVVCVVPVVVVVVD

Organism: Dromaius novaehollandiae (NCBI:txid8790)

InterPro domains:
  IPR001128 Cytochrome P450 [PF00067] (1-108)
  IPR002401 Cytochrome P450, E-class, group I [PR00463] (73-90)
  IPR002401 Cytochrome P450, E-class, group I [PR00463] (93-110)
  IPR036396 Cytochrome P450 superfamily [G3DSA:1.10.630.10] (1-110)
  IPR036396 Cytochrome P450 superfamily [SSF48264] (2-108)
  IPR050182 Cytochrome P450 family 2 [PTHR24300] (5-107)

Secondary structure (DSSP, 8-state):
-HHHHSHHHHTTS-SHHHHHHHHHHHHHHHHHHHHHHHHHT--TTS--SHHHHHHHHHHHTTT-TT-S-SHHHHHHHHHHHHHHHHHHHHHHHHHHHHHHHH-HHHHTT-

Sequence (110 aa):
QLYDMFSGVLRHLPGRHNRLYRLIEELKGFVAARVAANRASLDPAAPRDFIDCFLIQGDKESQNPASEFNSTNLVLTALNLFFAGTETVSSTLRFGFLFLMKHPQVEGRA

pLDDT: mean 92.64, std 7.93, range [60.03, 98.5]

Radius of gyration: 20.26 Å; chains: 1; bounding box: 52×27×47 Å

=== Feature glossary ===
Key to the feature types in this record:

— What the protein is —

Primary structure: the covalent order of the twenty standard amino acids along the backbone. Two proteins with the same sequence will (almost always) fold to the same structure; two with 30% identity often share a fold but not the details.

Database cross-references. InterPro integrates a dozen domain/family signature databases into unified entries with residue-range hits. GO terms attach function/process/location labels with evidence codes. CATH codes position the fold in a four-level structural taxonomy. Organism is the NCBI-taxonomy species name.

— Where its atoms are —

The mmCIF block holds the 3D Cartesian coordinates of each backbone atom (N, Cα, C, O) in ångströms. mmCIF is the PDB's canonical archive format — a tagged-loop text representation of the atomic model.

Six rendered views show the 3D structure from the faces of a cube — i.e. along ±x, ±y, ±z. Rendering representation is drawn randomly per protein from cartoon (secondary-structure ribbons), sticks (backbone bonds), or molecular surface; coloring is either N→C rainbow (blue at the N-terminus through red at the C-terminus) or one color per chain.

— Local backbone conformation —

DSSP 8-state secondary structure assigns each residue one of H (α-helix), G (3₁₀-helix), I (π-helix), E (extended β-strand), B (isolated β-bridge), T (hydrogen-bonded turn), S (bend), or '-' (coil). The assignment is computed from backbone hydrogen-bond geometry via the Kabsch–Sander algorithm.

P-SEA three-state annotation labels each residue as helix, strand, or coil based purely on the geometry of the Cα trace. It serves as a fallback when the full backbone (and thus DSSP) is unavailable.

The φ/ψ torsion pair specifies the backbone conformation at each residue. φ rotates about the N–Cα bond, ψ about the Cα–C bond. Steric clashes forbid most of the (φ, ψ) plane — the allowed regions (α-helix basin, β-sheet basin, left-handed helix) are the Ramachandran-allowed regions.

— Global shape and packing —

The geometric summary reports three shape descriptors. Rg (radius of gyration) measures how spread out the Cα atoms are about their centre of mass; compact globular proteins have small Rg, elongated or unfolded ones large. Cα contacts (<8 Å, |i−j|>4) count long-range residue pairs in spatial proximity — high for tightly packed folds, near zero for rods or random coil. The bounding-box extents give the protein's footprint along x, y, z in Å.

Accessible surface area quantifies burial. A residue with SASA near zero is packed into the hydrophobic core; one with SASA >100 Å² sits on the surface. Computed here via the Shrake–Rupley numerical algorithm with a 1.4 Å probe.

Plot images: a contact map (which residues are close in 3D, as an N×N binary image), a Ramachandran scatter (backbone torsion angles, revealing secondary-structure composition at a glance), and — for AlphaFold structures — a PAE heatmap (pairwise prediction confidence).

— Structural neighborhood —

The Foldseek 3Di string encodes local tertiary geometry as a 20-letter alphabet — one character per residue — derived from the relative positions of nearby Cα atoms. Unlike the amino-acid sequence, 3Di is a direct function of the 3D structure, so two proteins with the same fold have similar 3Di strings even at low sequence identity.

Nearest PDB neighbors are the top structural matches found by Foldseek when searching this structure against the entire Protein Data Bank. Each hit reports a TM-score (0 to 1; >0.5 almost always implies the same fold) and an E-value. These are *structural* homologs — they may share no detectable sequence similarity.

— Confidence and disorder —

For AlphaFold models, the B-factor field carries pLDDT — the model's own estimate of local accuracy on a 0–100 scale. Regions with pLDDT<50 should be treated as essentially unmodeled; they often correspond to intrinsically disordered segments.

B-factor (Debye–Waller factor) reflects atomic displacement in the crystal lattice. It is an experimental observable (units Å²), not a prediction; low values mean the atom is pinned down, high values mean it moves or is heterogeneous across the crystal.

Predicted aligned error is AlphaFold's pairwise confidence. Unlike pLDDT (per-residue), PAE is per-residue-pair and captures whether two parts of the structure are correctly placed relative to each other. Units are ångströms of expected positional error.